Protein AF-A0A9Q0MMQ8-F1 (afdb_monomer)

Solvent-accessible surface area (backbone atoms only — not comparable to full-atom values): 9776 Å² total; per-residue (Å²): 116,70,71,65,53,57,57,62,62,71,68,42,64,72,82,76,76,77,84,81,79,86,77,102,60,82,56,51,69,58,52,21,53,49,54,21,48,42,57,66,71,64,55,57,67,69,60,52,51,52,50,44,68,74,70,49,92,67,94,46,66,65,49,43,23,26,51,42,41,20,53,53,60,52,19,42,46,102,81,59,42,72,38,64,69,57,34,62,74,50,42,62,60,55,35,75,77,28,64,96,36,57,67,49,32,30,35,36,51,52,26,51,52,54,52,38,53,76,58,72,57,46,88,62,38,68,59,52,54,52,52,51,37,43,73,73,61,55,37,52,72,67,27,55,51,52,46,49,51,54,25,55,52,60,65,54,68,80,73,75,87,84,86,87,91,134

pLDDT: mean 80.23, std 19.47, range [31.66, 96.94]

Nearest PDB structures (foldseek):
  3d3m-assembly1_A  TM=8.347E-01  e=4.213E-04  Homo sapiens
  3l6a-assembly1_A  TM=7.608E-01  e=4.213E-04  Homo sapiens
  3d3m-assembly2_B  TM=7.430E-01  e=3.303E-04  Homo sapiens
  4gpk-assembly3_K  TM=2.919E-01  e=6.433E+00  Bacillus thuringiensis serovar thuringiensis
  1wkb-assembly1_A  TM=2.167E-01  e=5.559E+00  Pyrococcus horikoshii

Organism: NCBI:txid35572

Foldseek 3Di:
DVVVVVVLLLVQDQPPDPPDDDDDAQDLLVVLVVLLVCLLVVPDVVVNVVVCVVRPPDLDLSNLLSLLLSLQVSQADPLRAGNLVSSVNSCVVLCVSQPPPLVSLLSSLSSLSVNCVVVVNRPCNSVSNVVSCVVVPSHDPVSVVVSVVVRVVVVCVVPPDDDDDD

Mean predicted aligned error: 8.99 Å

Secondary structure (DSSP, 8-state):
-HHHHHHHHHSSPP--------SS---HHHHHHHHHHHHHTT--HHHHHHHHHHH-S---HHHHHHHHHHHHHHTB-TTS-B-HHHHHHHHHHHHHHHTT-HHHHHHHHHHHHHHHHHTT--TTHHHHHHHHHHHTTSS-HHHHHHHHHHHHHHHHTTS-------

Structure (mmCIF, N/CA/C/O backbone):
data_AF-A0A9Q0MMQ8-F1
#
_entry.id   AF-A0A9Q0MMQ8-F1
#
loop_
_atom_site.group_PDB
_atom_site.id
_atom_site.type_symbol
_atom_site.label_atom_id
_atom_site.label_alt_id
_atom_site.label_comp_id
_atom_site.label_asym_id
_atom_site.label_entity_id
_atom_site.label_seq_id
_atom_site.pdbx_PDB_ins_code
_atom_site.Cartn_x
_atom_site.Cartn_y
_atom_site.Cartn_z
_atom_site.occupancy
_atom_site.B_iso_or_equiv
_atom_site.auth_seq_id
_atom_site.auth_comp_id
_atom_site.auth_asym_id
_atom_site.auth_atom_id
_atom_site.pdbx_PDB_model_num
ATOM 1 N N . LYS A 1 1 ? 18.076 13.651 -9.739 1.00 41.41 1 LYS A N 1
ATOM 2 C CA . LYS A 1 1 ? 18.658 12.508 -8.994 1.00 41.41 1 LYS A CA 1
ATOM 3 C C . LYS A 1 1 ? 17.617 11.418 -8.731 1.00 41.41 1 LYS A C 1
ATOM 5 O O . LYS A 1 1 ? 17.855 10.325 -9.199 1.00 41.41 1 LYS A O 1
ATOM 10 N N . LEU A 1 2 ? 16.440 11.706 -8.158 1.00 36.97 2 LEU A N 1
ATOM 11 C CA . LEU A 1 2 ? 15.370 10.706 -7.950 1.00 36.97 2 LEU A CA 1
ATOM 12 C C . LEU A 1 2 ? 14.851 10.011 -9.231 1.00 36.97 2 LEU A C 1
ATOM 14 O O . LEU A 1 2 ? 14.639 8.810 -9.212 1.00 36.97 2 LEU A O 1
ATOM 18 N N . LYS A 1 3 ? 14.725 10.718 -10.367 1.00 39.47 3 LYS A N 1
ATOM 19 C CA . LYS A 1 3 ? 14.254 10.119 -11.639 1.00 39.47 3 LYS A CA 1
ATOM 20 C C . LYS A 1 3 ? 15.096 8.928 -12.134 1.00 39.47 3 LYS A C 1
ATOM 22 O O . LYS A 1 3 ? 14.528 7.992 -12.675 1.00 39.47 3 LYS A O 1
ATOM 27 N N . ASN A 1 4 ? 16.414 8.942 -11.908 1.00 44.16 4 ASN A N 1
ATOM 28 C CA . ASN A 1 4 ? 17.291 7.829 -12.296 1.00 44.16 4 ASN A CA 1
ATOM 29 C C . ASN A 1 4 ? 17.224 6.660 -11.307 1.00 44.16 4 ASN A C 1
ATOM 31 O O . ASN A 1 4 ? 17.515 5.541 -11.703 1.00 44.16 4 ASN A O 1
ATOM 35 N N . TYR A 1 5 ? 16.835 6.906 -10.048 1.00 47.47 5 TYR A N 1
ATOM 36 C CA . TYR A 1 5 ? 16.571 5.817 -9.109 1.00 47.47 5 TYR A CA 1
ATOM 37 C C . TYR A 1 5 ? 15.368 5.013 -9.600 1.00 47.47 5 TYR A C 1
ATOM 39 O O . TY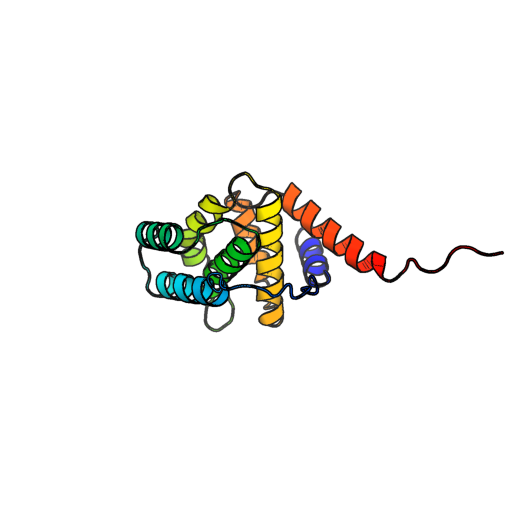R A 1 5 ? 15.494 3.815 -9.763 1.00 47.47 5 TYR A O 1
ATOM 47 N N . PHE A 1 6 ? 14.256 5.666 -9.947 1.00 54.31 6 PHE A N 1
ATOM 48 C CA . PHE A 1 6 ? 13.023 4.970 -10.335 1.00 54.31 6 PHE A CA 1
ATOM 49 C C . PHE A 1 6 ? 13.102 4.164 -11.637 1.00 54.31 6 PHE A C 1
ATOM 51 O O . PHE A 1 6 ? 12.401 3.168 -11.739 1.00 54.31 6 PHE A O 1
ATOM 58 N N . ALA A 1 7 ? 13.941 4.552 -12.603 1.00 52.97 7 ALA A N 1
ATOM 59 C CA . ALA A 1 7 ? 14.128 3.765 -13.826 1.00 52.97 7 ALA A CA 1
ATOM 60 C C . ALA A 1 7 ? 14.750 2.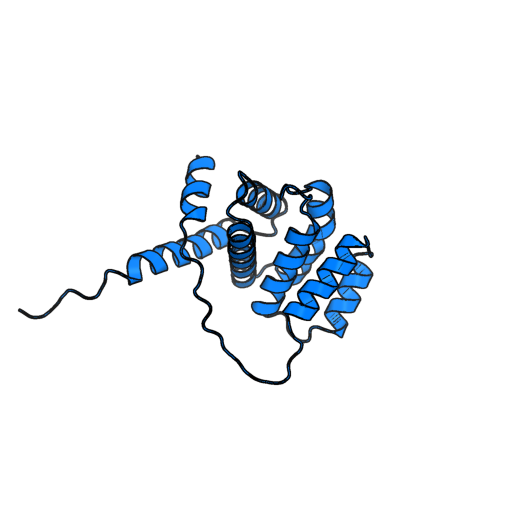390 -13.520 1.00 52.97 7 ALA A C 1
ATOM 62 O O . ALA A 1 7 ? 14.182 1.378 -13.899 1.00 52.97 7 ALA A O 1
ATOM 63 N N . ALA A 1 8 ? 15.818 2.356 -12.717 1.00 53.94 8 ALA A N 1
ATOM 64 C CA . ALA A 1 8 ? 16.447 1.108 -12.276 1.00 53.94 8 ALA A CA 1
ATOM 65 C C . ALA A 1 8 ? 15.546 0.256 -11.355 1.00 53.94 8 ALA A C 1
ATOM 67 O O . ALA A 1 8 ? 15.772 -0.935 -11.201 1.00 53.94 8 ALA A O 1
ATOM 68 N N . LEU A 1 9 ? 14.517 0.852 -10.734 1.00 57.25 9 LEU A N 1
ATOM 69 C CA . LEU A 1 9 ? 13.540 0.125 -9.911 1.00 57.25 9 LEU A CA 1
ATOM 70 C C . LEU A 1 9 ? 12.488 -0.624 -10.742 1.00 57.25 9 LEU A C 1
ATOM 72 O O . LEU A 1 9 ? 11.843 -1.527 -10.213 1.00 57.25 9 LEU A O 1
ATOM 76 N N . LEU A 1 10 ? 12.298 -0.252 -12.013 1.00 56.88 10 LEU A N 1
ATOM 77 C CA . LEU A 1 10 ? 11.397 -0.953 -12.933 1.00 56.88 10 LEU A CA 1
ATOM 78 C C . LEU A 1 10 ? 12.058 -2.197 -13.544 1.00 56.88 10 LEU A C 1
ATOM 80 O O . LEU A 1 10 ? 11.339 -3.125 -13.896 1.00 56.88 10 LEU A O 1
ATOM 84 N N . ASP A 1 11 ? 13.393 -2.222 -13.613 1.00 55.94 11 ASP A N 1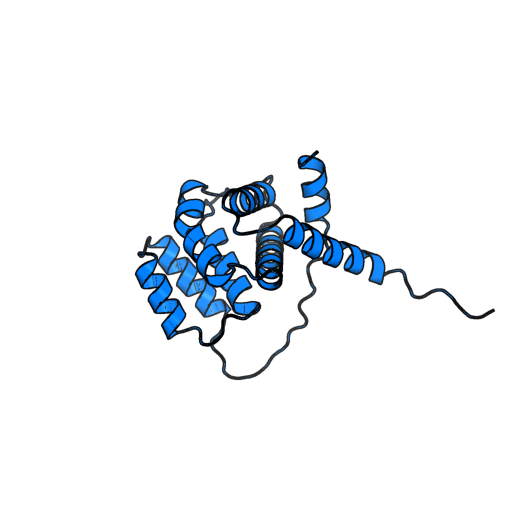
ATOM 85 C CA . ASP A 1 11 ? 14.179 -3.328 -14.178 1.00 55.94 11 ASP A CA 1
ATOM 86 C C . ASP A 1 11 ? 14.497 -4.434 -13.151 1.00 55.94 11 ASP A C 1
ATOM 88 O O . ASP A 1 11 ? 14.961 -5.506 -13.526 1.00 55.94 11 ASP A O 1
ATOM 92 N N . CYS A 1 12 ? 14.199 -4.214 -11.862 1.00 58.69 12 CYS A N 1
ATOM 93 C CA . CYS A 1 12 ? 14.416 -5.214 -10.818 1.00 58.69 12 CYS A CA 1
ATOM 94 C C . CYS A 1 12 ? 13.685 -6.532 -11.155 1.00 58.69 12 CYS A C 1
ATOM 96 O O . CYS A 1 12 ? 12.467 -6.504 -11.378 1.00 58.69 12 CYS A O 1
ATOM 98 N N . PRO A 1 13 ? 14.375 -7.690 -11.133 1.00 57.59 13 PRO A N 1
ATOM 99 C CA . PRO A 1 13 ? 13.742 -8.980 -11.353 1.00 57.59 13 PRO A CA 1
ATOM 100 C C . PRO A 1 13 ? 12.603 -9.177 -10.356 1.00 57.59 13 PRO A C 1
ATOM 102 O O . PRO A 1 13 ? 12.815 -9.141 -9.144 1.00 57.59 13 PRO A O 1
ATOM 105 N N . LEU A 1 14 ? 11.385 -9.386 -10.861 1.00 58.25 14 LEU A N 1
ATOM 106 C CA . LEU A 1 14 ? 10.271 -9.812 -10.019 1.00 58.25 14 LEU A CA 1
ATOM 107 C C . LEU A 1 14 ? 10.707 -11.092 -9.308 1.00 58.25 14 LEU A C 1
ATOM 109 O O . LEU A 1 14 ? 11.145 -12.033 -9.978 1.00 58.25 14 LEU A O 1
ATOM 113 N N . GLU A 1 15 ? 10.587 -11.138 -7.978 1.00 51.66 15 GLU A N 1
ATOM 114 C CA . GLU A 1 15 ? 10.720 -12.391 -7.237 1.00 51.66 15 GLU A CA 1
ATOM 115 C C . GLU A 1 15 ? 9.844 -13.436 -7.940 1.00 51.66 15 GLU A C 1
ATOM 117 O O . GLU A 1 15 ? 8.614 -13.344 -7.938 1.00 51.66 15 GLU A O 1
ATOM 122 N N . ARG A 1 16 ? 10.477 -14.406 -8.616 1.00 46.09 16 ARG A N 1
ATOM 123 C CA . ARG A 1 16 ? 9.768 -15.564 -9.153 1.00 46.09 16 ARG A CA 1
ATOM 124 C C . ARG A 1 16 ? 9.231 -16.300 -7.941 1.00 46.09 16 ARG A C 1
ATOM 126 O O . ARG A 1 16 ? 9.999 -16.928 -7.217 1.00 46.09 16 ARG A O 1
ATOM 133 N N . GLU A 1 17 ? 7.930 -16.179 -7.710 1.00 42.12 17 GLU A N 1
ATOM 134 C CA . GLU A 1 17 ? 7.265 -16.874 -6.620 1.00 42.12 17 GLU A CA 1
ATOM 135 C C . GLU A 1 17 ? 7.554 -18.370 -6.733 1.00 42.12 17 GLU A C 1
ATOM 137 O O . GLU A 1 17 ? 7.068 -19.059 -7.636 1.00 42.12 17 GLU A O 1
ATOM 142 N N . HIS A 1 18 ? 8.338 -18.898 -5.797 1.00 38.25 18 HIS A N 1
ATOM 143 C CA . HIS A 1 18 ? 8.233 -20.307 -5.480 1.00 38.25 18 HIS A CA 1
ATOM 144 C C . HIS A 1 18 ? 6.853 -20.483 -4.848 1.00 38.25 18 HIS A C 1
ATOM 146 O O . HIS A 1 18 ? 6.626 -20.084 -3.709 1.00 38.25 18 HIS A O 1
ATOM 152 N N . LYS A 1 19 ? 5.913 -21.027 -5.633 1.00 34.03 19 LYS A N 1
ATOM 153 C CA . LYS A 1 19 ? 4.614 -21.513 -5.159 1.00 34.03 19 LYS A CA 1
ATOM 154 C C . LYS A 1 19 ? 4.851 -22.546 -4.059 1.00 34.03 19 LYS A C 1
ATOM 156 O O . LYS A 1 19 ? 4.955 -23.739 -4.339 1.00 34.03 19 LYS A O 1
ATOM 161 N N . GLU A 1 20 ? 4.909 -22.108 -2.811 1.00 31.66 20 GLU A N 1
ATOM 162 C CA . GLU A 1 20 ? 4.666 -23.000 -1.690 1.00 31.66 20 GLU A CA 1
ATOM 163 C C . GLU A 1 20 ? 3.152 -23.149 -1.530 1.00 31.66 20 GLU A C 1
ATOM 165 O O . GLU A 1 20 ? 2.448 -22.275 -1.039 1.00 31.66 20 GLU A O 1
ATOM 170 N N . VAL A 1 21 ? 2.638 -24.277 -2.013 1.00 47.38 21 VAL A N 1
ATOM 171 C CA . VAL A 1 21 ? 1.340 -24.825 -1.600 1.00 47.38 21 VAL A CA 1
ATOM 172 C C . VAL A 1 21 ? 1.682 -25.789 -0.462 1.00 47.38 21 VAL A C 1
ATOM 174 O O . VAL A 1 21 ? 2.472 -26.698 -0.744 1.00 47.38 21 VAL A O 1
ATOM 177 N N . PRO A 1 22 ? 1.168 -25.663 0.791 1.00 50.31 22 PRO A N 1
ATOM 178 C CA . PRO A 1 22 ? -0.156 -26.247 1.099 1.00 50.31 22 PRO A CA 1
ATOM 179 C C . PRO A 1 22 ? -0.897 -25.821 2.413 1.00 50.31 22 PRO A C 1
ATOM 181 O O . PRO A 1 22 ? -0.310 -25.290 3.348 1.00 50.31 22 PRO A O 1
ATOM 184 N N . LYS A 1 23 ? -2.159 -26.295 2.515 1.00 35.44 23 LYS A N 1
ATOM 185 C CA . LYS A 1 23 ? -3.043 -26.537 3.697 1.00 35.44 23 LYS A CA 1
ATOM 186 C C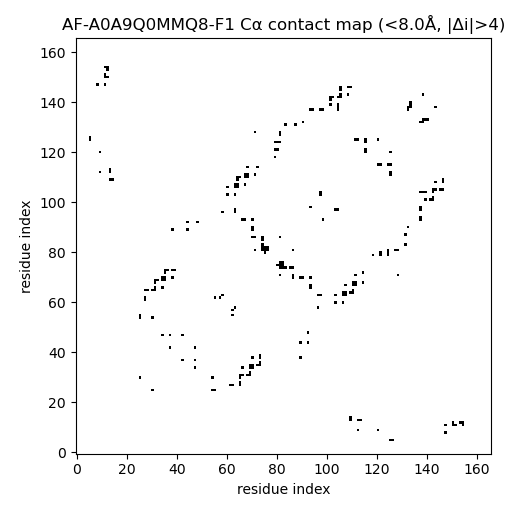 . LYS A 1 23 ? -3.986 -25.417 4.156 1.00 35.44 23 LYS A C 1
ATOM 188 O O . LYS A 1 23 ? -3.554 -24.517 4.853 1.00 35.44 23 LYS A O 1
ATOM 193 N N . GLU A 1 24 ? -5.279 -25.606 3.844 1.00 44.34 24 GLU A N 1
ATOM 194 C CA . GLU A 1 24 ? -6.510 -25.159 4.551 1.00 44.34 24 GLU A CA 1
ATOM 195 C C . GLU A 1 24 ? -6.425 -23.885 5.420 1.00 44.34 24 GLU A C 1
ATOM 197 O O . GLU A 1 24 ? -7.013 -23.800 6.496 1.00 44.34 24 GLU A O 1
ATOM 202 N N . SER A 1 25 ? -5.707 -22.877 4.943 1.00 51.31 25 SER A N 1
ATOM 203 C CA . SER A 1 25 ? -5.579 -21.561 5.547 1.00 51.31 25 SER A CA 1
ATOM 204 C C . SER A 1 25 ? -6.414 -20.564 4.751 1.00 51.31 25 SER A C 1
ATOM 206 O O . SER A 1 25 ? -6.758 -20.791 3.588 1.00 51.31 25 SER A O 1
ATOM 208 N N . VAL A 1 26 ? -6.805 -19.470 5.401 1.00 62.81 26 VAL A N 1
ATOM 209 C CA . VAL A 1 26 ? -7.555 -18.382 4.770 1.00 62.81 26 VAL A CA 1
ATOM 210 C C . VAL A 1 26 ? -6.833 -17.950 3.491 1.00 62.81 26 VAL A C 1
ATOM 212 O O . VAL A 1 26 ? -5.653 -17.610 3.520 1.00 62.81 26 VAL A O 1
ATOM 215 N N . ASN A 1 27 ? -7.535 -17.977 2.358 1.00 84.00 27 ASN A N 1
ATOM 216 C CA . ASN A 1 27 ? -6.965 -17.585 1.077 1.00 84.00 27 ASN A CA 1
ATOM 217 C C . ASN A 1 27 ? -6.684 -16.073 1.077 1.00 84.00 27 ASN A C 1
ATOM 219 O O . ASN A 1 27 ? -7.608 -15.257 1.138 1.00 84.00 27 ASN A O 1
ATOM 223 N N . MET A 1 28 ? -5.408 -15.692 0.990 1.00 88.25 28 MET A N 1
ATOM 224 C CA . MET A 1 28 ? -4.996 -14.285 1.001 1.00 88.25 28 MET A CA 1
ATOM 225 C C . MET A 1 28 ? -5.543 -13.494 -0.192 1.00 88.25 28 MET A C 1
ATOM 227 O O . MET A 1 28 ? -5.775 -12.294 -0.061 1.00 88.25 28 MET A O 1
ATOM 231 N N . GLU A 1 29 ? -5.847 -14.146 -1.319 1.00 87.44 29 GLU A N 1
ATOM 232 C CA . GLU A 1 29 ? -6.525 -13.493 -2.444 1.00 87.44 29 GLU A CA 1
ATOM 233 C C . GLU A 1 29 ? -7.957 -13.074 -2.083 1.00 87.44 29 GLU A C 1
ATOM 235 O O . GLU A 1 29 ? -8.423 -12.007 -2.490 1.00 87.44 29 GLU A O 1
ATOM 240 N N . ASP A 1 30 ? -8.661 -13.893 -1.296 1.00 90.12 30 ASP A N 1
ATOM 241 C CA . ASP A 1 30 ? -10.014 -13.582 -0.835 1.00 90.12 30 ASP A CA 1
ATOM 242 C C . ASP A 1 30 ? -9.985 -12.455 0.205 1.00 90.12 30 ASP A C 1
ATOM 244 O O . ASP A 1 30 ? -10.806 -11.536 0.138 1.00 90.12 30 ASP A O 1
ATOM 248 N N . VAL A 1 31 ? -8.987 -12.458 1.099 1.00 92.75 31 VA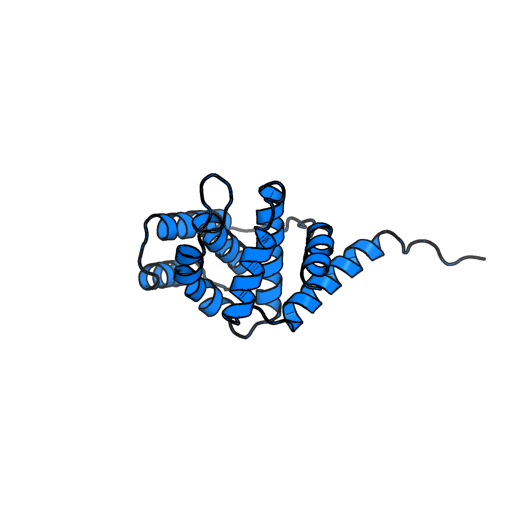L A N 1
ATOM 249 C CA . VAL A 1 31 ? -8.739 -11.363 2.054 1.00 92.75 31 VAL A CA 1
ATOM 250 C C . VAL A 1 31 ? -8.439 -10.060 1.318 1.00 92.75 31 VAL A C 1
ATOM 252 O O . VAL A 1 31 ? -9.087 -9.048 1.591 1.00 92.75 31 VAL A O 1
ATOM 255 N N . GLN A 1 32 ? -7.522 -10.083 0.348 1.00 93.88 32 GLN A N 1
ATOM 256 C CA . GLN A 1 32 ? -7.198 -8.936 -0.500 1.00 93.88 32 GLN A CA 1
ATOM 257 C C . GLN A 1 32 ? -8.451 -8.386 -1.185 1.00 93.88 32 GLN A C 1
ATOM 259 O O . GLN A 1 32 ? -8.718 -7.183 -1.127 1.00 93.88 32 GLN A O 1
ATOM 264 N N . ARG A 1 33 ? -9.241 -9.260 -1.824 1.00 94.38 33 ARG A N 1
ATOM 265 C CA . ARG A 1 33 ? -10.456 -8.866 -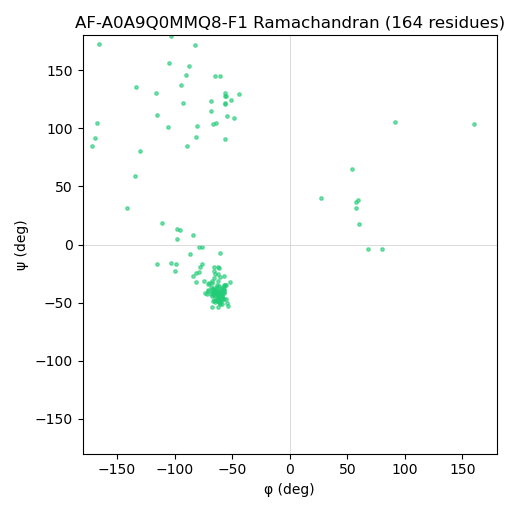2.549 1.00 94.38 33 ARG A CA 1
ATOM 266 C C . ARG A 1 33 ? -11.488 -8.245 -1.616 1.00 94.38 33 ARG A C 1
ATOM 268 O O . ARG A 1 33 ? -12.081 -7.225 -1.960 1.00 94.38 33 ARG A O 1
ATOM 275 N N . HIS A 1 34 ? -11.689 -8.829 -0.437 1.00 95.62 34 HIS A N 1
ATOM 276 C CA . HIS A 1 34 ? -12.646 -8.311 0.531 1.00 95.62 34 HIS A CA 1
ATOM 277 C C . HIS A 1 34 ? -12.219 -6.942 1.073 1.00 95.62 34 HIS A C 1
ATOM 279 O O . HIS A 1 34 ? -13.011 -6.003 1.036 1.00 95.62 34 HIS A O 1
ATOM 285 N N . ILE A 1 35 ? -10.955 -6.787 1.484 1.00 96.56 35 ILE A N 1
ATOM 286 C CA . ILE A 1 35 ? -10.421 -5.497 1.947 1.00 96.56 35 ILE A CA 1
ATOM 287 C C . ILE A 1 35 ? -10.545 -4.442 0.843 1.00 96.56 35 ILE A C 1
ATOM 289 O O . ILE A 1 35 ? -11.008 -3.334 1.110 1.00 96.56 35 ILE A O 1
ATOM 293 N N . LYS A 1 36 ? -10.210 -4.783 -0.409 1.00 96.06 36 LYS A N 1
ATOM 294 C CA . LYS A 1 36 ? -10.385 -3.881 -1.557 1.00 96.06 36 LYS A CA 1
ATOM 295 C C . LYS A 1 36 ? -11.835 -3.400 -1.676 1.00 96.06 36 LYS A C 1
ATOM 297 O O . LYS A 1 36 ? -12.055 -2.200 -1.828 1.00 96.06 36 LYS A O 1
ATOM 302 N N . ASN A 1 37 ? -12.810 -4.303 -1.574 1.00 96.38 37 ASN A N 1
ATOM 303 C CA . ASN A 1 37 ? -14.228 -3.947 -1.663 1.00 96.38 37 ASN A CA 1
ATOM 304 C C . ASN A 1 37 ? -14.649 -3.001 -0.530 1.00 96.38 37 ASN A C 1
ATOM 306 O O . ASN A 1 37 ? -15.222 -1.951 -0.813 1.00 96.38 37 ASN A O 1
ATOM 310 N N . LEU A 1 38 ? -14.278 -3.298 0.722 1.00 96.56 38 LEU A N 1
ATOM 311 C CA . LEU A 1 38 ? -14.558 -2.419 1.868 1.00 96.56 38 LEU A CA 1
ATOM 312 C C . LEU A 1 38 ? -13.976 -1.008 1.657 1.00 96.56 38 LEU A C 1
ATOM 314 O O . LEU A 1 38 ? -14.627 -0.000 1.941 1.00 96.56 38 LEU A O 1
ATOM 318 N N . LEU A 1 39 ? -12.763 -0.922 1.103 1.00 95.81 39 LEU A N 1
ATOM 319 C CA . LEU A 1 39 ? -12.105 0.348 0.789 1.00 95.81 39 LEU A CA 1
ATOM 320 C C . LEU A 1 39 ? -12.811 1.125 -0.326 1.00 95.81 39 LEU A C 1
ATOM 322 O O . LEU A 1 39 ? -12.890 2.355 -0.259 1.00 95.81 39 LEU A O 1
ATOM 326 N N . MET A 1 40 ? -13.308 0.436 -1.354 1.00 94.06 40 MET A N 1
ATOM 327 C CA . MET A 1 40 ? -14.064 1.043 -2.455 1.00 94.06 40 MET A CA 1
ATOM 328 C C . MET A 1 40 ? -15.452 1.521 -2.006 1.00 94.06 40 MET A C 1
ATOM 330 O O . MET A 1 40 ? -15.921 2.563 -2.465 1.00 94.06 40 MET A O 1
ATOM 334 N N . GLU A 1 41 ? -16.069 0.814 -1.061 1.00 95.12 41 GLU A N 1
ATOM 335 C CA . GLU A 1 41 ? -17.341 1.180 -0.427 1.00 95.12 41 GLU A CA 1
ATOM 336 C C . GLU A 1 41 ? -17.200 2.303 0.617 1.00 95.12 41 GLU A C 1
ATOM 338 O O . GLU A 1 41 ? -18.199 2.790 1.144 1.00 95.12 41 GLU A O 1
ATOM 343 N N . ASN A 1 42 ? -15.976 2.784 0.870 1.00 91.56 42 ASN A N 1
ATOM 344 C CA . ASN A 1 42 ? -15.659 3.804 1.877 1.00 91.56 42 ASN A CA 1
ATOM 345 C C . ASN A 1 42 ? -16.096 3.398 3.295 1.00 91.56 42 ASN A C 1
ATOM 347 O O . ASN A 1 42 ? -16.522 4.239 4.094 1.00 91.56 42 ASN A O 1
ATOM 351 N N . VAL A 1 43 ? -15.974 2.106 3.611 1.00 95.06 43 VAL A N 1
ATOM 352 C CA . VAL A 1 43 ? -16.132 1.590 4.973 1.00 95.06 43 VAL A CA 1
ATOM 353 C C . VAL A 1 43 ? -15.085 2.237 5.884 1.00 95.06 43 VAL A C 1
ATOM 355 O O . VAL A 1 43 ? -13.966 2.547 5.465 1.00 95.06 43 VAL A O 1
ATOM 358 N N . LYS A 1 44 ? -15.455 2.489 7.143 1.00 94.88 44 LYS A N 1
ATOM 359 C CA . LYS A 1 44 ? -14.561 3.124 8.117 1.00 94.88 44 LYS A CA 1
ATOM 360 C C . LYS A 1 44 ? -13.366 2.220 8.406 1.00 94.88 44 LYS A C 1
ATOM 362 O O . LYS A 1 44 ? -13.513 1.005 8.506 1.00 94.88 44 LYS A O 1
ATOM 367 N N . LEU A 1 45 ? -12.199 2.824 8.625 1.00 93.88 45 LEU A N 1
ATOM 368 C CA . LEU A 1 45 ? -10.976 2.076 8.930 1.00 93.88 45 LEU A CA 1
ATOM 369 C C . LEU A 1 45 ? -11.130 1.172 10.161 1.00 93.88 45 LEU A C 1
ATOM 371 O O . LEU A 1 45 ? -10.619 0.060 10.145 1.00 93.88 45 LEU A O 1
ATOM 375 N N . ASP A 1 46 ? -11.882 1.604 11.177 1.00 95.50 46 ASP A N 1
ATOM 376 C CA . ASP A 1 46 ? -12.162 0.804 12.379 1.00 95.50 46 ASP A CA 1
ATOM 377 C C . ASP A 1 46 ? -12.855 -0.525 12.053 1.00 95.50 46 ASP A C 1
ATOM 379 O O . ASP A 1 46 ? -12.476 -1.571 12.580 1.00 95.50 46 ASP A O 1
ATOM 383 N N . ASP A 1 47 ? -13.821 -0.512 11.135 1.00 96.38 47 ASP A N 1
ATOM 384 C CA . ASP A 1 47 ? -14.532 -1.720 10.713 1.00 96.38 47 ASP A CA 1
ATOM 385 C C . ASP A 1 47 ? -13.619 -2.636 9.883 1.00 96.38 47 ASP A C 1
ATOM 387 O O . ASP A 1 47 ? -13.677 -3.859 10.012 1.00 96.38 47 ASP A O 1
ATOM 391 N N . ILE A 1 48 ? -12.712 -2.054 9.091 1.00 96.88 48 ILE A N 1
ATOM 392 C CA . ILE A 1 48 ? -11.691 -2.807 8.350 1.00 96.88 48 ILE A CA 1
ATOM 393 C C . ILE A 1 48 ? -10.689 -3.452 9.320 1.00 96.88 48 ILE A C 1
ATOM 395 O O . ILE A 1 48 ? -10.351 -4.622 9.152 1.00 96.88 48 ILE A O 1
ATOM 399 N N . TYR A 1 49 ? -10.256 -2.747 10.371 1.00 96.44 49 TYR A N 1
ATOM 400 C CA . TYR A 1 49 ? -9.404 -3.325 11.416 1.00 96.44 49 TYR A CA 1
ATOM 401 C C . TYR A 1 49 ? -10.092 -4.482 12.143 1.00 96.44 49 TYR A C 1
ATOM 403 O O . TYR A 1 49 ? -9.449 -5.500 12.404 1.00 96.44 49 TYR A O 1
ATOM 411 N N . ASN A 1 50 ? -11.388 -4.349 12.437 1.00 96.25 50 ASN A N 1
ATOM 412 C CA . ASN A 1 50 ? -12.187 -5.413 13.047 1.00 96.25 50 ASN A CA 1
ATOM 413 C C . ASN A 1 50 ? -12.328 -6.627 12.120 1.00 96.25 50 ASN A C 1
ATOM 415 O O . ASN A 1 50 ? -12.238 -7.765 12.573 1.00 96.25 50 ASN A O 1
ATOM 419 N N . TYR A 1 51 ? -12.513 -6.402 10.817 1.00 95.50 51 TYR A N 1
ATOM 420 C CA . TYR A 1 51 ? -12.516 -7.484 9.837 1.00 95.50 51 TYR A CA 1
ATOM 421 C C . TYR A 1 51 ? -11.168 -8.214 9.807 1.00 95.50 51 TYR A C 1
ATOM 423 O O . TYR A 1 51 ? -11.140 -9.443 9.889 1.00 95.50 51 TYR A O 1
ATOM 431 N N . ILE A 1 52 ? -10.054 -7.477 9.724 1.00 94.94 52 ILE A N 1
ATOM 432 C CA . ILE A 1 52 ? -8.713 -8.071 9.672 1.00 94.94 52 ILE A CA 1
ATOM 433 C C . ILE A 1 52 ? -8.447 -8.879 10.944 1.00 94.94 52 ILE A C 1
ATOM 435 O O . ILE A 1 52 ? -8.036 -10.027 10.843 1.00 94.94 52 ILE A O 1
ATOM 439 N N . SER A 1 53 ? -8.737 -8.339 12.131 1.00 92.50 53 SER A N 1
ATOM 440 C CA . SER A 1 53 ? -8.503 -9.054 13.395 1.00 92.50 53 SER A CA 1
ATOM 441 C C . SER A 1 53 ? -9.359 -10.315 13.559 1.00 92.50 53 SER A C 1
ATOM 443 O O . SER A 1 53 ? -8.951 -11.235 14.264 1.00 92.50 53 SER A O 1
ATOM 445 N N . ALA A 1 54 ? -10.523 -10.379 12.905 1.00 93.12 54 ALA A N 1
ATOM 446 C CA . ALA A 1 54 ? -11.399 -11.548 12.926 1.00 93.12 54 ALA A CA 1
ATOM 447 C C . ALA A 1 54 ? -11.023 -12.628 11.894 1.00 93.12 54 ALA A C 1
ATOM 449 O O . ALA A 1 54 ? -11.347 -13.795 12.104 1.00 93.12 54 ALA A O 1
ATOM 450 N N . ASN A 1 55 ? -10.379 -12.255 10.781 1.00 90.06 55 ASN A N 1
ATOM 451 C CA . ASN A 1 55 ? -10.148 -13.150 9.637 1.00 90.06 55 ASN A CA 1
ATOM 452 C C . ASN A 1 55 ? -8.668 -13.463 9.374 1.00 90.06 55 ASN A C 1
ATOM 454 O O . ASN A 1 55 ? -8.369 -14.419 8.664 1.00 90.06 55 ASN A O 1
ATOM 458 N N . VAL A 1 56 ? -7.743 -12.678 9.924 1.00 91.69 56 VAL A N 1
ATOM 459 C CA . VAL A 1 56 ? -6.298 -12.843 9.747 1.00 91.69 56 VAL A CA 1
ATOM 460 C C . VAL A 1 56 ? -5.682 -13.180 11.098 1.00 91.69 56 VAL A C 1
ATOM 462 O O . VAL A 1 56 ? -5.661 -12.356 12.010 1.00 91.69 56 VAL A O 1
ATOM 465 N N . THR A 1 57 ? -5.195 -14.412 11.231 1.00 87.19 57 THR A N 1
ATOM 466 C CA . THR A 1 57 ? -4.618 -14.923 12.483 1.00 87.19 57 THR A CA 1
ATOM 467 C C . THR A 1 57 ? -3.171 -14.492 12.685 1.00 87.19 57 THR A C 1
ATOM 469 O O . THR A 1 57 ? -2.747 -14.292 13.819 1.00 87.19 57 THR A O 1
ATOM 472 N N . GLU A 1 58 ? -2.415 -14.344 11.596 1.00 88.00 58 GLU A N 1
ATOM 473 C CA . GLU A 1 58 ? -0.993 -14.005 11.619 1.00 88.00 58 GLU A CA 1
ATOM 474 C C . GLU A 1 58 ? -0.695 -12.899 10.606 1.00 88.00 58 GLU A C 1
ATOM 476 O O . GLU A 1 58 ? -1.169 -12.928 9.471 1.00 88.00 58 GLU A O 1
ATOM 481 N N . ILE A 1 59 ? 0.094 -11.911 11.030 1.00 90.44 59 ILE A N 1
ATOM 482 C CA . ILE A 1 59 ? 0.566 -10.822 10.171 1.00 90.44 59 ILE A CA 1
ATOM 483 C C . ILE A 1 59 ? 1.882 -11.281 9.540 1.00 90.44 59 ILE A C 1
ATOM 485 O O . ILE A 1 59 ? 2.962 -11.028 10.075 1.00 90.44 59 ILE A O 1
ATOM 489 N N . ASP A 1 60 ? 1.775 -12.017 8.437 1.00 90.12 60 ASP A N 1
ATOM 490 C CA . ASP A 1 60 ? 2.905 -12.563 7.688 1.00 90.12 60 ASP A CA 1
ATOM 491 C C . ASP A 1 60 ? 3.194 -11.761 6.404 1.00 90.12 60 ASP A C 1
ATOM 493 O O . ASP A 1 60 ? 2.526 -10.777 6.065 1.00 90.12 60 ASP A O 1
ATOM 497 N N . ASN A 1 61 ? 4.217 -12.190 5.663 1.00 90.50 61 ASN A N 1
ATOM 498 C CA . ASN A 1 61 ? 4.595 -11.557 4.402 1.00 90.50 61 ASN A CA 1
ATOM 499 C C . ASN A 1 61 ? 3.449 -11.597 3.375 1.00 90.50 61 ASN A C 1
ATOM 501 O O . ASN A 1 61 ? 3.254 -10.626 2.645 1.00 90.50 61 ASN A O 1
ATOM 505 N N . ASN A 1 62 ? 2.674 -12.685 3.328 1.00 90.00 62 ASN A N 1
ATOM 506 C CA . ASN A 1 62 ? 1.576 -12.838 2.373 1.00 90.00 62 ASN A CA 1
ATOM 507 C C . ASN A 1 62 ? 0.436 -11.865 2.671 1.00 90.00 62 ASN A C 1
ATOM 509 O O . ASN A 1 62 ? -0.069 -11.213 1.755 1.00 90.00 62 ASN A O 1
ATOM 513 N N . PHE A 1 63 ? 0.079 -11.705 3.945 1.00 94.06 63 PHE A N 1
ATOM 514 C CA . PHE A 1 63 ? -0.911 -10.733 4.376 1.00 94.06 63 PHE A CA 1
ATOM 515 C C . PHE A 1 63 ? -0.470 -9.302 4.061 1.00 94.06 63 PHE A C 1
ATOM 517 O O . PHE A 1 63 ? -1.266 -8.530 3.528 1.00 94.06 63 PHE A O 1
ATOM 524 N N . ILE A 1 64 ? 0.790 -8.936 4.325 1.00 95.06 64 ILE A N 1
ATOM 525 C CA . ILE A 1 64 ? 1.281 -7.592 3.983 1.00 95.06 64 ILE A CA 1
ATOM 526 C C . ILE A 1 64 ? 1.217 -7.347 2.477 1.00 95.06 64 ILE A C 1
ATOM 528 O O . ILE A 1 64 ? 0.796 -6.270 2.057 1.00 95.06 64 ILE A O 1
ATOM 532 N N . ARG A 1 65 ? 1.555 -8.343 1.650 1.00 93.06 65 ARG A N 1
ATOM 533 C CA . ARG A 1 65 ? 1.422 -8.218 0.193 1.00 93.06 65 ARG A CA 1
ATOM 534 C C . ARG A 1 65 ? -0.039 -8.018 -0.216 1.00 93.06 65 ARG A C 1
ATOM 536 O O . ARG A 1 65 ? -0.337 -7.062 -0.929 1.00 93.06 65 ARG A O 1
ATOM 543 N N . ALA A 1 66 ? -0.947 -8.838 0.312 1.00 93.94 66 ALA A N 1
ATOM 544 C CA . ALA A 1 66 ? -2.387 -8.735 0.077 1.00 93.94 66 ALA A CA 1
ATOM 545 C C . ALA A 1 66 ? -2.961 -7.369 0.499 1.00 93.94 66 ALA A C 1
ATOM 547 O O . ALA A 1 66 ? -3.691 -6.731 -0.266 1.00 93.94 66 ALA A O 1
ATOM 548 N N . LEU A 1 67 ? -2.609 -6.885 1.695 1.00 96.69 67 LEU A N 1
ATOM 549 C CA . LEU A 1 67 ? -3.049 -5.594 2.220 1.00 96.69 67 LEU A CA 1
ATOM 550 C C . LEU A 1 67 ? -2.531 -4.439 1.357 1.00 96.69 67 LEU A C 1
ATOM 552 O O . LEU A 1 67 ? -3.309 -3.566 0.969 1.00 96.69 67 LEU A O 1
ATOM 556 N N . THR A 1 68 ? -1.240 -4.446 1.018 1.00 96.38 68 THR A N 1
ATOM 557 C CA . THR A 1 68 ? -0.633 -3.423 0.163 1.00 96.38 68 THR A CA 1
ATOM 558 C C . THR A 1 68 ? -1.287 -3.384 -1.210 1.00 96.38 68 THR A C 1
ATOM 560 O O . THR A 1 68 ? -1.675 -2.307 -1.667 1.00 96.38 68 THR A O 1
ATOM 563 N N . SER A 1 69 ? -1.488 -4.540 -1.846 1.00 94.81 69 SER A N 1
ATOM 564 C CA . SER A 1 69 ? -2.183 -4.613 -3.128 1.00 94.81 69 SER A CA 1
ATOM 565 C C . SER A 1 69 ? -3.615 -4.085 -3.027 1.00 94.81 69 SER A C 1
ATOM 567 O O . SER A 1 69 ? -4.005 -3.268 -3.854 1.00 94.81 69 SER A O 1
ATOM 569 N N . ALA A 1 70 ? -4.380 -4.455 -1.994 1.00 96.56 70 ALA A N 1
ATOM 570 C CA . ALA A 1 70 ? -5.743 -3.953 -1.797 1.00 96.56 70 ALA A CA 1
ATOM 571 C C . ALA A 1 70 ? -5.796 -2.424 -1.611 1.00 96.56 70 ALA A C 1
ATOM 573 O O . ALA A 1 70 ? -6.647 -1.752 -2.204 1.00 96.56 70 ALA A O 1
ATOM 574 N N . VAL A 1 71 ? -4.887 -1.854 -0.813 1.00 96.94 71 VAL A N 1
ATOM 575 C CA . VAL A 1 71 ? -4.827 -0.406 -0.551 1.00 96.94 71 VAL A CA 1
ATOM 576 C C . VAL A 1 71 ? -4.427 0.375 -1.801 1.00 96.94 71 VAL A C 1
ATOM 578 O O . VAL A 1 71 ? -5.056 1.390 -2.111 1.00 96.94 71 VAL A O 1
ATOM 581 N N . VAL A 1 72 ? -3.417 -0.090 -2.540 1.00 95.69 72 VAL A N 1
ATOM 582 C CA . VAL A 1 72 ? -2.967 0.571 -3.772 1.00 95.69 72 VAL A CA 1
ATOM 583 C C . VAL A 1 72 ? -4.034 0.461 -4.855 1.00 95.69 72 VAL A C 1
ATOM 585 O O . VAL A 1 72 ? -4.468 1.490 -5.361 1.00 95.69 72 VAL A O 1
ATOM 588 N N . ASP A 1 73 ? -4.504 -0.751 -5.158 1.00 94.75 73 ASP A N 1
ATOM 589 C CA . ASP A 1 73 ? -5.473 -1.035 -6.225 1.00 94.75 73 ASP A CA 1
ATOM 590 C C . ASP A 1 73 ? -6.799 -0.291 -6.001 1.00 94.75 73 ASP A C 1
ATOM 592 O O . ASP A 1 73 ? -7.299 0.391 -6.893 1.00 94.75 73 ASP A O 1
ATOM 596 N N . SER A 1 74 ? -7.328 -0.296 -4.770 1.00 95.50 74 SER A N 1
ATOM 597 C CA . SER A 1 74 ? -8.541 0.475 -4.447 1.00 95.50 74 SER A CA 1
ATOM 598 C C . SER A 1 74 ? -8.374 1.987 -4.640 1.00 95.50 74 SER A C 1
ATOM 600 O O . SER A 1 74 ? -9.376 2.704 -4.717 1.00 95.50 74 SER A O 1
ATOM 602 N N . SER A 1 75 ? -7.137 2.497 -4.663 1.00 95.69 75 SER A N 1
ATOM 603 C CA . SER A 1 75 ? -6.798 3.923 -4.775 1.00 95.69 75 SER A CA 1
ATOM 604 C C . SER A 1 75 ? -6.452 4.355 -6.201 1.00 95.69 75 SER A C 1
ATOM 606 O O . SER A 1 75 ? -6.076 5.511 -6.402 1.00 95.69 75 SER A O 1
ATOM 608 N N . LEU A 1 76 ? -6.570 3.467 -7.191 1.00 94.12 76 LEU A N 1
ATOM 609 C CA . LEU A 1 76 ? -6.348 3.794 -8.598 1.00 94.12 76 LEU A CA 1
ATOM 610 C C . LEU A 1 76 ? -7.638 4.264 -9.283 1.00 94.12 76 LEU A C 1
ATOM 612 O O . LEU A 1 76 ? -8.731 3.782 -8.994 1.00 94.12 76 LEU A O 1
ATOM 616 N N . ASP A 1 77 ? -7.506 5.201 -10.225 1.00 89.81 77 ASP A N 1
ATOM 617 C CA . ASP A 1 77 ? -8.569 5.524 -11.181 1.00 89.81 77 ASP A CA 1
ATOM 618 C C . ASP A 1 77 ? -8.582 4.537 -12.367 1.00 89.81 77 ASP A C 1
ATOM 620 O O . ASP A 1 77 ? -7.660 3.745 -12.568 1.00 89.81 77 ASP A O 1
ATOM 624 N N . ASN A 1 78 ? -9.608 4.628 -13.221 1.00 86.19 78 ASN A N 1
ATOM 625 C CA . ASN A 1 78 ? -9.751 3.789 -14.423 1.00 86.19 78 ASN A CA 1
ATOM 626 C C . ASN A 1 78 ? -8.601 3.930 -15.445 1.00 86.19 78 ASN A C 1
ATOM 628 O O . ASN A 1 78 ? -8.579 3.218 -16.444 1.00 86.19 78 ASN A O 1
ATOM 632 N N . ARG A 1 79 ? -7.676 4.877 -15.250 1.00 87.81 79 ARG A N 1
ATOM 633 C CA . ARG A 1 79 ? -6.492 5.107 -16.089 1.00 87.81 79 ARG A CA 1
ATOM 634 C C . ARG A 1 79 ? -5.202 4.743 -15.348 1.00 87.81 79 ARG A C 1
ATOM 636 O O . ARG A 1 79 ? -4.135 5.210 -15.740 1.00 87.81 79 ARG A O 1
ATOM 643 N N . CYS A 1 80 ? -5.305 3.955 -14.276 1.00 88.81 80 CYS A N 1
ATOM 644 C CA . CYS A 1 80 ? -4.192 3.541 -13.425 1.00 88.81 80 CYS A CA 1
ATOM 645 C C . CYS A 1 80 ? -3.417 4.721 -12.814 1.00 88.81 80 CYS A C 1
ATOM 647 O O . CYS A 1 80 ? -2.210 4.633 -12.590 1.00 88.81 80 CYS A O 1
ATOM 649 N N . LYS A 1 81 ? -4.093 5.847 -12.548 1.00 90.25 81 LYS A N 1
ATOM 650 C CA . LYS A 1 81 ? -3.510 6.972 -11.809 1.00 90.25 81 LYS A CA 1
ATOM 651 C C . LYS A 1 81 ? -3.858 6.868 -10.336 1.00 90.25 81 LYS A C 1
ATOM 653 O O . LYS A 1 81 ? -5.008 6.621 -9.983 1.00 90.25 81 LYS A O 1
ATOM 658 N N . LEU A 1 82 ? -2.870 7.126 -9.485 1.00 93.88 82 LEU A N 1
ATOM 659 C CA . LEU A 1 82 ? -3.062 7.147 -8.043 1.00 93.88 82 LEU A CA 1
ATOM 660 C C . LEU A 1 82 ? -3.932 8.343 -7.634 1.00 93.88 82 LEU A C 1
ATOM 662 O O . LEU A 1 82 ? -3.590 9.497 -7.899 1.00 93.88 82 LEU A O 1
ATOM 666 N N . ASN A 1 83 ? -5.039 8.076 -6.950 1.00 94.56 83 ASN A N 1
ATOM 667 C CA . ASN A 1 83 ? -5.798 9.091 -6.237 1.00 94.56 83 ASN A CA 1
ATOM 668 C C . ASN A 1 83 ? -5.125 9.350 -4.884 1.00 94.56 83 ASN A C 1
ATOM 670 O O . ASN A 1 83 ? -5.416 8.677 -3.896 1.00 94.56 83 ASN A O 1
ATOM 674 N N . GLU A 1 84 ? -4.231 10.338 -4.838 1.00 90.75 84 GLU A N 1
ATOM 675 C CA . GLU A 1 84 ? -3.425 10.656 -3.649 1.00 90.75 84 GLU A CA 1
ATOM 676 C C . GLU A 1 84 ? -4.273 10.917 -2.397 1.00 90.75 84 GLU A C 1
ATOM 678 O O . GLU A 1 84 ? -3.894 10.513 -1.299 1.00 90.75 84 GLU A O 1
ATOM 683 N N . LYS A 1 85 ? -5.458 11.525 -2.549 1.00 91.88 85 LYS A N 1
ATOM 684 C CA . LYS A 1 85 ? -6.359 11.791 -1.421 1.00 91.88 85 LYS A CA 1
ATOM 685 C C . LYS A 1 85 ? -6.904 10.496 -0.823 1.00 91.88 85 LYS A C 1
ATOM 687 O O . LYS A 1 85 ? -6.881 10.336 0.393 1.00 91.88 85 LYS A O 1
ATOM 692 N N . GLN A 1 86 ? -7.402 9.587 -1.662 1.00 93.69 86 GLN A N 1
ATOM 693 C CA . GLN A 1 86 ? -7.900 8.292 -1.190 1.00 93.69 86 GLN A CA 1
ATOM 694 C C . GLN A 1 86 ? -6.768 7.427 -0.646 1.00 93.69 86 GLN A C 1
ATOM 696 O O . GLN A 1 86 ? -6.934 6.802 0.396 1.00 93.69 86 GLN A O 1
ATOM 701 N N . PHE A 1 87 ? -5.615 7.431 -1.314 1.00 95.25 87 PHE A N 1
ATOM 702 C CA . PHE A 1 87 ? -4.448 6.692 -0.857 1.00 95.25 87 PHE A CA 1
ATOM 703 C C . PHE A 1 87 ? -4.023 7.156 0.543 1.00 95.25 87 PHE A C 1
ATOM 705 O O . PHE A 1 87 ? -3.977 6.342 1.459 1.00 95.25 87 PHE A O 1
ATOM 712 N N . SER A 1 88 ? -3.861 8.468 0.750 1.00 93.31 88 SER A N 1
ATOM 713 C CA . SER A 1 88 ? -3.535 9.061 2.055 1.00 93.31 88 SER A CA 1
ATOM 714 C C . SER A 1 88 ? -4.558 8.711 3.146 1.00 93.31 88 SER A C 1
ATOM 716 O O . SER A 1 88 ? -4.178 8.371 4.261 1.00 93.31 88 SER A O 1
ATOM 718 N N . GLN A 1 89 ? -5.856 8.685 2.826 1.00 93.81 89 GLN A N 1
ATOM 719 C CA . GLN A 1 89 ? -6.898 8.274 3.780 1.00 93.81 89 GLN A CA 1
ATOM 720 C C . GLN A 1 89 ? -6.816 6.797 4.194 1.00 93.81 89 GLN A C 1
ATOM 722 O O . GLN A 1 89 ? -7.343 6.434 5.242 1.00 93.81 89 GLN A O 1
ATOM 727 N N . ARG A 1 90 ? -6.190 5.943 3.380 1.00 95.31 90 ARG A N 1
ATOM 728 C CA . ARG A 1 90 ? -6.100 4.487 3.590 1.00 95.31 90 ARG A CA 1
ATOM 729 C C . ARG A 1 90 ? -4.734 4.043 4.109 1.00 95.31 90 ARG A C 1
ATOM 731 O O . ARG A 1 90 ? -4.619 2.946 4.647 1.00 95.31 90 ARG A O 1
ATOM 738 N N . MET A 1 91 ? -3.723 4.903 4.005 1.00 94.25 91 MET A N 1
ATOM 739 C CA . MET A 1 91 ? -2.366 4.686 4.513 1.00 94.25 91 MET A CA 1
ATOM 740 C C . MET A 1 91 ? -2.271 4.275 5.991 1.00 94.25 91 MET A C 1
ATOM 742 O O . MET A 1 91 ? -1.405 3.446 6.272 1.00 94.25 91 MET A O 1
ATOM 746 N N . PRO A 1 92 ? -3.162 4.708 6.911 1.00 95.50 92 PRO A N 1
ATOM 747 C CA . PRO A 1 92 ? -3.121 4.221 8.290 1.00 95.50 92 PRO A CA 1
ATOM 748 C C . PRO A 1 92 ? -3.236 2.692 8.416 1.00 95.50 92 PRO A C 1
ATOM 750 O O . PRO A 1 92 ? -2.701 2.121 9.363 1.00 95.50 92 PRO A O 1
ATOM 753 N N . LEU A 1 93 ? -3.877 2.009 7.453 1.00 95.62 93 LEU A N 1
ATOM 754 C CA . LEU A 1 93 ? -3.906 0.541 7.416 1.00 95.62 93 LEU A CA 1
ATOM 755 C C . LEU A 1 93 ? -2.498 -0.028 7.253 1.00 95.62 93 LEU A C 1
ATOM 757 O O . LEU A 1 93 ? -2.103 -0.916 7.998 1.00 95.62 93 LEU A O 1
ATOM 761 N N . LEU A 1 94 ? -1.738 0.495 6.291 1.00 95.50 94 LEU A N 1
ATOM 762 C CA . LEU A 1 94 ? -0.369 0.054 6.039 1.00 95.50 94 LEU A CA 1
ATOM 763 C C . LEU A 1 94 ? 0.530 0.389 7.223 1.00 95.50 94 LEU A C 1
ATOM 765 O O . LEU A 1 94 ? 1.273 -0.474 7.673 1.00 95.50 94 LEU A O 1
ATOM 769 N N . GLU A 1 95 ? 0.408 1.601 7.766 1.00 94.62 95 GLU A N 1
ATOM 770 C CA . GLU A 1 95 ? 1.141 2.022 8.958 1.00 94.62 95 GLU A CA 1
ATOM 771 C C . GLU A 1 95 ? 0.926 1.030 10.109 1.00 94.62 95 GLU A C 1
ATOM 773 O O . GLU A 1 95 ? 1.893 0.460 10.600 1.00 94.62 95 GLU A O 1
ATOM 778 N N . ARG A 1 96 ? -0.326 0.706 10.462 1.00 94.62 96 ARG A N 1
ATOM 779 C CA . ARG A 1 96 ? -0.634 -0.167 11.607 1.00 94.62 96 ARG A CA 1
ATOM 780 C C . ARG A 1 96 ? 0.024 -1.549 11.547 1.00 94.62 96 ARG A C 1
ATOM 782 O O . ARG A 1 96 ? 0.381 -2.082 12.595 1.00 94.62 96 ARG A O 1
ATOM 789 N N . TYR A 1 97 ? 0.116 -2.156 10.364 1.00 93.81 97 TYR A N 1
ATOM 790 C CA . TYR A 1 97 ? 0.598 -3.537 10.218 1.00 93.81 97 TYR A CA 1
ATOM 791 C C . TYR A 1 97 ? 2.068 -3.638 9.795 1.00 93.81 97 TYR A C 1
ATOM 793 O O . TYR A 1 97 ? 2.665 -4.700 9.950 1.00 93.81 97 TYR A O 1
ATOM 801 N N . ILE A 1 98 ? 2.657 -2.557 9.279 1.00 92.81 98 ILE A N 1
ATOM 802 C CA . ILE A 1 98 ? 4.060 -2.517 8.843 1.00 92.81 98 ILE A CA 1
ATOM 803 C C . ILE A 1 98 ? 4.967 -1.860 9.897 1.00 92.81 98 ILE A C 1
ATOM 805 O O . ILE A 1 98 ? 6.177 -2.108 9.873 1.00 92.81 98 ILE A O 1
ATOM 809 N N . ASP A 1 99 ? 4.416 -1.027 10.792 1.00 85.06 99 ASP A N 1
ATOM 810 C CA . ASP A 1 99 ? 5.178 -0.146 11.688 1.00 85.06 99 ASP A CA 1
ATOM 811 C C . ASP A 1 99 ? 6.388 -0.831 12.344 1.00 85.06 99 ASP A C 1
ATOM 813 O O . ASP A 1 99 ? 6.316 -1.934 12.890 1.00 85.06 99 ASP A O 1
ATOM 817 N N . GLY A 1 100 ? 7.538 -0.165 12.243 1.00 80.06 100 GLY A N 1
ATOM 818 C CA . GLY A 1 100 ? 8.803 -0.611 12.822 1.00 80.06 100 GLY A CA 1
ATOM 819 C C . GLY A 1 100 ? 9.434 -1.873 12.216 1.00 80.06 100 GLY A C 1
ATOM 820 O O . GLY A 1 100 ? 10.551 -2.213 12.608 1.00 80.06 100 GLY A O 1
ATOM 821 N N . ASN A 1 101 ? 8.801 -2.562 11.256 1.00 90.00 101 ASN A N 1
ATOM 822 C CA . ASN A 1 101 ? 9.330 -3.808 10.699 1.00 90.00 101 ASN A CA 1
ATOM 823 C C . ASN A 1 101 ? 9.906 -3.632 9.285 1.00 90.00 101 ASN A C 1
ATOM 825 O O . ASN A 1 101 ? 9.197 -3.639 8.278 1.00 90.00 101 ASN A O 1
ATOM 829 N N . GLY A 1 102 ? 11.237 -3.556 9.199 1.00 89.31 102 GLY A N 1
ATOM 830 C CA . GLY A 1 102 ? 11.946 -3.404 7.926 1.00 89.31 102 GLY A CA 1
ATOM 831 C C . GLY A 1 102 ? 11.723 -4.547 6.926 1.00 89.31 102 GLY A C 1
ATOM 832 O O . GLY A 1 102 ? 11.776 -4.302 5.726 1.00 89.31 102 GLY A O 1
ATOM 833 N N . GLN A 1 103 ? 11.444 -5.776 7.375 1.00 89.44 103 GLN A N 1
ATOM 834 C CA . GLN A 1 103 ? 11.118 -6.877 6.458 1.00 89.44 103 GLN A CA 1
ATOM 835 C C . GLN A 1 103 ? 9.726 -6.694 5.849 1.00 89.44 103 GLN A C 1
ATOM 837 O O . GLN A 1 103 ? 9.572 -6.835 4.639 1.00 89.44 103 GLN A O 1
ATOM 842 N N . LEU A 1 104 ? 8.732 -6.296 6.648 1.00 92.69 104 LEU A N 1
ATOM 843 C CA . LEU A 1 104 ? 7.382 -6.022 6.143 1.00 92.69 104 LEU A CA 1
ATOM 844 C C . LEU A 1 104 ? 7.355 -4.787 5.230 1.00 92.69 104 LEU A C 1
ATOM 846 O O . LEU A 1 104 ? 6.633 -4.773 4.236 1.00 92.69 104 LEU A O 1
ATOM 850 N N . GLN A 1 105 ? 8.198 -3.782 5.494 1.00 93.94 105 GLN A N 1
ATOM 851 C CA . GLN A 1 105 ? 8.392 -2.652 4.576 1.00 93.94 105 GLN A CA 1
ATOM 852 C C . GLN A 1 105 ? 8.912 -3.112 3.207 1.00 93.94 105 GLN A C 1
ATOM 854 O O . GLN A 1 105 ? 8.425 -2.643 2.182 1.00 93.94 105 GLN A O 1
ATOM 859 N N . VAL A 1 106 ? 9.860 -4.053 3.172 1.00 91.44 106 VAL A N 1
ATOM 860 C CA . VAL A 1 106 ? 10.353 -4.653 1.921 1.00 91.44 106 VAL A CA 1
ATOM 861 C C . VAL A 1 106 ? 9.252 -5.455 1.216 1.00 91.44 106 VAL A C 1
ATOM 863 O O . VAL A 1 106 ? 9.079 -5.315 0.010 1.00 91.44 106 VAL A O 1
ATOM 866 N N . GLN A 1 107 ? 8.437 -6.218 1.950 1.00 91.69 107 GLN A N 1
ATOM 867 C CA . GLN A 1 107 ? 7.297 -6.940 1.365 1.00 91.69 107 GLN A CA 1
ATOM 868 C C . GLN A 1 107 ? 6.237 -5.999 0.777 1.00 91.69 107 GLN A C 1
ATOM 870 O O . GLN A 1 107 ? 5.657 -6.286 -0.271 1.00 91.69 107 GLN A O 1
ATOM 875 N N . CYS A 1 108 ? 6.023 -4.841 1.402 1.00 93.88 108 CYS A N 1
ATOM 876 C CA . CYS A 1 108 ? 5.190 -3.779 0.849 1.00 93.88 108 CYS A CA 1
ATOM 877 C C . CYS A 1 108 ? 5.750 -3.262 -0.490 1.00 93.88 108 CYS A C 1
ATOM 879 O O . CYS A 1 108 ? 5.001 -3.150 -1.460 1.00 93.88 108 CYS A O 1
ATOM 881 N N . LEU A 1 109 ? 7.066 -3.034 -0.586 1.00 91.69 109 LEU A N 1
ATOM 882 C CA . LEU A 1 109 ? 7.724 -2.646 -1.843 1.00 91.69 109 LEU A CA 1
ATOM 883 C C . LEU A 1 109 ? 7.566 -3.721 -2.934 1.00 91.69 109 LEU A C 1
ATOM 885 O O . LEU A 1 109 ? 7.165 -3.383 -4.050 1.00 91.69 109 LEU A O 1
ATOM 889 N N . ASN A 1 110 ? 7.778 -5.000 -2.601 1.00 88.69 110 ASN A N 1
ATOM 890 C CA . ASN A 1 110 ? 7.581 -6.127 -3.526 1.00 88.69 110 ASN A CA 1
ATOM 891 C C . ASN A 1 110 ? 6.141 -6.187 -4.057 1.00 88.69 110 ASN A C 1
ATOM 893 O O . ASN A 1 110 ? 5.919 -6.344 -5.258 1.00 88.69 110 ASN A O 1
ATOM 897 N N . ALA A 1 111 ? 5.145 -6.020 -3.183 1.00 91.19 111 ALA A N 1
ATOM 898 C CA . ALA A 1 111 ? 3.738 -6.027 -3.581 1.00 91.19 111 ALA A CA 1
ATOM 899 C C . ALA A 1 111 ? 3.400 -4.900 -4.568 1.00 91.19 111 ALA A C 1
ATOM 901 O O . ALA A 1 111 ? 2.676 -5.119 -5.541 1.00 91.19 111 ALA A O 1
ATOM 902 N N . ILE A 1 112 ? 3.954 -3.702 -4.351 1.00 92.00 112 ILE A N 1
ATOM 903 C CA . ILE A 1 112 ? 3.772 -2.558 -5.255 1.00 92.00 112 ILE A CA 1
ATOM 904 C C . ILE A 1 112 ? 4.425 -2.834 -6.608 1.00 92.00 112 ILE A C 1
ATOM 906 O O . ILE A 1 112 ? 3.818 -2.546 -7.637 1.00 92.00 112 ILE A O 1
ATOM 910 N N . GLN A 1 113 ? 5.633 -3.399 -6.624 1.00 86.44 113 GLN A N 1
ATOM 911 C CA . GLN A 1 113 ? 6.330 -3.745 -7.862 1.00 86.44 113 GLN A CA 1
ATOM 912 C C . GLN A 1 113 ? 5.526 -4.739 -8.704 1.00 86.44 113 GLN A C 1
ATOM 914 O O . GLN A 1 113 ? 5.299 -4.488 -9.886 1.00 86.44 113 GLN A O 1
ATOM 919 N N . ILE A 1 114 ? 5.037 -5.816 -8.086 1.00 86.50 114 ILE A N 1
ATOM 920 C CA . ILE A 1 114 ? 4.228 -6.839 -8.760 1.00 86.50 114 ILE A CA 1
ATOM 921 C C . ILE A 1 114 ? 2.933 -6.238 -9.304 1.00 86.50 114 ILE A C 1
ATOM 923 O O . ILE A 1 114 ? 2.583 -6.477 -10.460 1.00 86.50 114 ILE A O 1
ATOM 927 N N . LEU A 1 115 ? 2.245 -5.420 -8.502 1.00 89.06 115 LEU A N 1
ATOM 928 C CA . LEU A 1 115 ? 1.016 -4.751 -8.921 1.00 89.06 115 LEU A CA 1
ATOM 929 C C . LEU A 1 115 ? 1.268 -3.818 -10.109 1.00 89.06 115 LEU A C 1
ATOM 931 O O . LEU A 1 115 ? 0.560 -3.898 -11.106 1.00 89.06 115 LEU A O 1
ATOM 935 N N . VAL A 1 116 ? 2.282 -2.951 -10.036 1.00 87.69 116 VAL A N 1
ATOM 936 C CA . VAL A 1 116 ? 2.605 -2.000 -11.113 1.00 87.69 116 VAL A CA 1
ATOM 937 C C . VAL A 1 116 ? 3.037 -2.723 -12.389 1.00 87.69 116 VAL A C 1
ATOM 939 O O . VAL A 1 116 ? 2.652 -2.298 -13.478 1.00 87.69 116 VAL A O 1
ATOM 942 N N . ASN A 1 117 ? 3.791 -3.816 -12.269 1.00 84.44 117 ASN A N 1
ATOM 943 C CA . ASN A 1 117 ? 4.149 -4.666 -13.401 1.00 84.44 117 ASN A CA 1
ATOM 944 C C . ASN A 1 117 ? 2.907 -5.299 -14.048 1.00 84.44 117 ASN A C 1
ATOM 946 O O . ASN A 1 117 ? 2.769 -5.278 -15.267 1.00 84.44 117 ASN A O 1
ATOM 950 N N . GLY A 1 118 ? 1.962 -5.796 -13.242 1.00 82.12 118 GLY A N 1
ATOM 951 C CA . GLY A 1 118 ? 0.681 -6.315 -13.734 1.00 82.12 118 GLY A CA 1
ATOM 952 C C . GLY A 1 118 ? -0.189 -5.268 -14.443 1.00 82.12 118 GLY A C 1
ATOM 953 O O . GLY A 1 118 ? -1.069 -5.631 -15.217 1.00 82.12 118 GLY A O 1
ATOM 954 N N . LEU A 1 119 ? 0.073 -3.977 -14.212 1.00 85.56 119 LEU A N 1
ATOM 955 C CA . LEU A 1 119 ? -0.553 -2.848 -14.908 1.00 85.56 119 LEU A CA 1
ATOM 956 C C . LEU A 1 119 ? 0.276 -2.333 -16.100 1.00 85.56 119 LEU A C 1
ATOM 958 O O . LEU A 1 119 ? -0.003 -1.244 -16.599 1.00 85.56 119 LEU A O 1
ATOM 962 N N . GLU A 1 120 ? 1.301 -3.073 -16.532 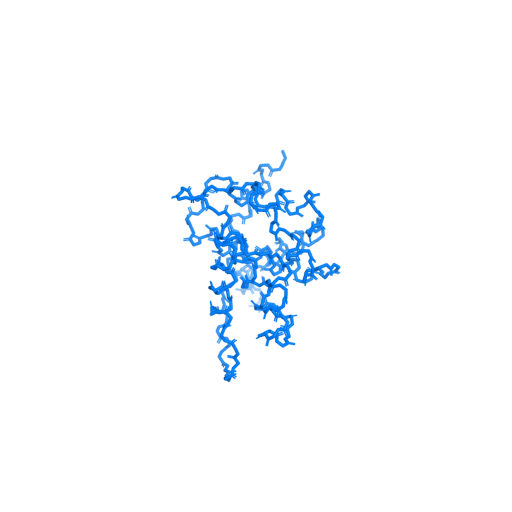1.00 84.62 120 GLU A N 1
ATOM 963 C CA . GLU A 1 120 ? 2.199 -2.714 -17.641 1.00 84.62 120 GLU A CA 1
ATOM 964 C C . GLU A 1 120 ? 2.945 -1.382 -17.425 1.00 84.62 120 GLU A C 1
ATOM 966 O O . GLU A 1 120 ? 3.151 -0.591 -18.345 1.00 84.62 120 GLU A O 1
ATOM 971 N N . HIS A 1 121 ? 3.370 -1.128 -16.185 1.00 79.31 121 HIS A N 1
ATOM 972 C CA . HIS A 1 121 ? 4.167 0.038 -15.782 1.00 79.31 121 HIS A CA 1
ATOM 973 C C . HIS A 1 121 ? 3.567 1.405 -16.171 1.00 79.31 121 HIS A C 1
ATOM 975 O O . HIS A 1 121 ? 4.189 2.180 -16.911 1.00 79.31 121 HIS A O 1
ATOM 981 N N . PRO A 1 122 ? 2.401 1.785 -15.610 1.00 86.25 122 PRO A N 1
ATOM 982 C CA . PRO A 1 122 ? 1.812 3.091 -15.866 1.00 86.25 122 PRO A CA 1
ATOM 983 C C . PRO A 1 122 ? 2.799 4.222 -15.512 1.00 86.25 122 PRO A C 1
ATOM 985 O O . PRO A 1 122 ? 3.361 4.226 -14.406 1.00 86.25 122 PRO A O 1
ATOM 988 N N . PRO A 1 123 ? 3.020 5.206 -16.407 1.00 83.94 123 PRO A N 1
ATOM 989 C CA . PRO A 1 123 ? 4.036 6.232 -16.207 1.00 83.94 123 PRO A CA 1
ATOM 990 C C . PRO A 1 123 ? 3.858 6.993 -14.889 1.00 83.94 123 PRO A C 1
ATOM 992 O O . PRO A 1 123 ? 2.839 7.644 -14.659 1.00 83.94 123 PRO A O 1
ATOM 995 N N . GLY A 1 124 ? 4.879 6.940 -14.032 1.00 86.00 124 GLY A N 1
ATOM 996 C CA . GLY A 1 124 ? 4.920 7.674 -12.765 1.00 86.00 124 GLY A CA 1
ATOM 997 C C . GLY A 1 124 ? 4.136 7.045 -11.608 1.00 86.00 124 GLY A C 1
ATOM 998 O O . GLY A 1 124 ? 4.256 7.546 -10.494 1.00 86.00 124 GLY A O 1
ATOM 999 N N . LEU A 1 125 ? 3.402 5.943 -11.812 1.00 89.81 125 LEU A N 1
ATOM 1000 C CA . LEU A 1 125 ? 2.576 5.338 -10.759 1.00 89.81 125 LEU A CA 1
ATOM 1001 C C . LEU A 1 125 ? 3.410 4.843 -9.569 1.00 89.81 125 LEU A C 1
ATOM 1003 O O . LEU A 1 125 ? 3.172 5.258 -8.436 1.00 89.81 125 LEU A O 1
ATOM 1007 N N . MET A 1 126 ? 4.421 4.007 -9.824 1.00 89.38 126 MET A N 1
ATOM 1008 C CA . MET A 1 126 ? 5.322 3.508 -8.773 1.00 89.38 126 MET A CA 1
ATOM 1009 C C . MET A 1 126 ? 6.004 4.658 -8.026 1.00 89.38 126 MET A C 1
ATOM 1011 O O . MET A 1 126 ? 6.091 4.641 -6.800 1.00 89.38 126 MET A O 1
ATOM 1015 N N . GLN A 1 127 ? 6.437 5.689 -8.760 1.00 87.62 127 GLN A N 1
ATOM 1016 C CA . GLN A 1 127 ? 7.057 6.872 -8.173 1.00 87.62 127 GLN A CA 1
ATOM 1017 C C . GLN A 1 127 ? 6.095 7.604 -7.229 1.00 87.62 127 GLN A C 1
ATOM 1019 O O . GLN A 1 127 ? 6.504 7.970 -6.127 1.00 87.62 127 GLN A O 1
ATOM 1024 N N . SER A 1 128 ? 4.841 7.811 -7.637 1.00 91.12 128 SER A N 1
ATOM 1025 C CA . SER A 1 128 ? 3.820 8.436 -6.792 1.00 91.12 128 SER A CA 1
ATOM 1026 C C . SER A 1 128 ? 3.573 7.624 -5.522 1.00 91.12 128 SER A C 1
ATOM 1028 O O . SER A 1 128 ? 3.621 8.186 -4.431 1.00 91.12 128 SER A O 1
ATOM 1030 N N . ILE A 1 129 ? 3.404 6.302 -5.644 1.00 92.75 129 ILE A N 1
ATOM 1031 C CA . ILE A 1 129 ? 3.164 5.417 -4.494 1.00 92.75 129 ILE A CA 1
ATOM 1032 C C . ILE A 1 129 ? 4.339 5.479 -3.505 1.00 92.75 129 ILE A C 1
ATOM 1034 O O . ILE A 1 129 ? 4.136 5.725 -2.316 1.00 92.75 129 ILE A O 1
ATOM 1038 N N . PHE A 1 130 ? 5.577 5.303 -3.982 1.00 90.75 130 PHE A N 1
ATOM 1039 C CA . PHE A 1 130 ? 6.765 5.316 -3.119 1.00 90.75 130 PHE A CA 1
ATOM 1040 C C . PHE A 1 130 ? 6.991 6.681 -2.478 1.00 90.75 130 PHE A C 1
ATOM 1042 O O . PHE A 1 130 ? 7.317 6.750 -1.295 1.00 90.75 130 PHE A O 1
ATOM 1049 N N . SER A 1 131 ? 6.792 7.768 -3.231 1.00 90.38 131 SER A N 1
ATOM 1050 C CA . SER A 1 131 ? 6.917 9.117 -2.683 1.00 90.38 131 SER A CA 1
ATOM 1051 C C . SER A 1 131 ? 5.954 9.321 -1.517 1.00 90.38 131 SER A C 1
ATOM 1053 O O . SER A 1 131 ? 6.383 9.801 -0.473 1.00 90.38 131 SER A O 1
ATOM 1055 N N . SER A 1 132 ? 4.689 8.915 -1.658 1.00 92.38 132 SER A N 1
ATOM 1056 C CA . SER A 1 132 ? 3.708 9.011 -0.576 1.00 92.38 132 SER A CA 1
ATOM 1057 C C . SER A 1 132 ? 4.116 8.175 0.642 1.00 92.38 132 SER A C 1
ATOM 1059 O O . SER A 1 132 ? 4.159 8.702 1.750 1.00 92.38 132 SER A O 1
ATOM 1061 N N . LEU A 1 133 ? 4.491 6.904 0.451 1.00 92.38 133 LEU A N 1
ATOM 1062 C CA . LEU A 1 133 ? 4.878 5.999 1.547 1.00 92.38 133 LEU A CA 1
ATOM 1063 C C . LEU A 1 133 ? 6.103 6.485 2.336 1.00 92.38 133 LEU A C 1
ATOM 1065 O O . LEU A 1 133 ? 6.162 6.301 3.551 1.00 92.38 133 LEU A O 1
ATOM 1069 N N . VAL A 1 134 ? 7.067 7.116 1.661 1.00 90.69 134 VAL A N 1
ATOM 1070 C CA . VAL A 1 134 ? 8.242 7.719 2.309 1.00 90.69 134 VAL A CA 1
ATOM 1071 C C . VAL A 1 134 ? 7.871 9.010 3.036 1.00 90.69 134 VAL A C 1
ATOM 1073 O O . VAL A 1 134 ? 8.339 9.236 4.151 1.00 90.69 134 VAL A O 1
ATOM 1076 N N . THR A 1 135 ? 7.027 9.858 2.438 1.00 90.88 135 THR A N 1
ATOM 1077 C CA . THR A 1 135 ? 6.566 11.107 3.066 1.00 90.88 135 THR A CA 1
ATOM 1078 C C . THR A 1 135 ? 5.843 10.844 4.386 1.00 90.88 135 THR A C 1
ATOM 1080 O O . THR A 1 135 ? 6.147 11.506 5.377 1.00 90.88 135 THR A O 1
ATOM 1083 N N . GLU A 1 136 ? 4.972 9.837 4.426 1.00 90.12 136 GLU A N 1
ATOM 1084 C CA . GLU A 1 136 ? 4.248 9.433 5.642 1.00 90.12 136 GLU A CA 1
ATOM 1085 C C . GLU A 1 136 ? 5.058 8.492 6.551 1.00 90.12 136 GLU A C 1
ATOM 1087 O O . GLU A 1 136 ? 4.535 7.966 7.525 1.00 90.12 136 GLU A O 1
ATOM 1092 N N . LYS A 1 137 ? 6.348 8.267 6.260 1.00 90.31 137 LYS A N 1
ATOM 1093 C CA . LYS A 1 137 ? 7.275 7.446 7.066 1.00 90.31 137 LYS A CA 1
ATOM 1094 C C . LYS A 1 137 ? 6.870 5.977 7.256 1.00 90.31 137 LYS A C 1
ATOM 1096 O O . LYS A 1 137 ? 7.436 5.303 8.112 1.00 90.31 137 LYS A O 1
ATOM 1101 N N . ILE A 1 138 ? 5.969 5.454 6.426 1.00 91.81 138 ILE A N 1
ATOM 1102 C CA . ILE A 1 138 ? 5.602 4.028 6.421 1.00 91.81 138 ILE A CA 1
ATOM 1103 C C . ILE A 1 138 ? 6.780 3.185 5.926 1.00 91.81 138 ILE A C 1
ATOM 1105 O O . ILE A 1 138 ? 7.029 2.087 6.422 1.00 91.81 138 ILE A O 1
ATOM 1109 N N . ILE A 1 139 ? 7.527 3.711 4.951 1.00 91.25 139 ILE A N 1
ATOM 1110 C CA . ILE A 1 139 ? 8.718 3.067 4.401 1.00 91.25 139 ILE A CA 1
ATOM 1111 C C . ILE A 1 139 ? 9.945 3.926 4.683 1.00 91.25 139 ILE A C 1
ATOM 1113 O O . ILE A 1 139 ? 9.980 5.120 4.384 1.00 91.25 139 ILE A O 1
ATOM 1117 N N . SER A 1 140 ? 10.979 3.288 5.225 1.00 90.31 140 SER A N 1
ATOM 1118 C CA . SER A 1 140 ? 12.281 3.911 5.446 1.00 90.31 140 SER A CA 1
ATOM 1119 C C . SER A 1 140 ? 13.194 3.798 4.221 1.00 90.31 140 SER A C 1
ATOM 1121 O O . SER A 1 140 ? 13.113 2.850 3.435 1.00 90.31 140 SER A O 1
ATOM 1123 N N . SER A 1 141 ? 14.132 4.740 4.098 1.00 86.19 141 SER A N 1
ATOM 1124 C CA . SER A 1 141 ? 15.201 4.684 3.092 1.00 86.19 141 SER A CA 1
ATOM 1125 C C . SER A 1 141 ? 16.020 3.392 3.183 1.00 86.19 141 SER A C 1
ATOM 1127 O O . SER A 1 141 ? 16.422 2.851 2.154 1.00 86.19 141 SER A O 1
ATOM 1129 N N . ASP A 1 142 ? 16.223 2.870 4.395 1.00 88.00 142 ASP A N 1
ATOM 1130 C CA . ASP A 1 142 ? 16.960 1.627 4.631 1.00 88.00 142 ASP A CA 1
ATOM 1131 C C . ASP A 1 142 ? 16.233 0.422 4.031 1.00 88.00 142 ASP A C 1
ATOM 1133 O O . ASP A 1 142 ? 16.863 -0.441 3.423 1.00 88.00 142 ASP A O 1
ATOM 1137 N N . SER A 1 143 ? 14.904 0.368 4.150 1.00 89.12 143 SER A N 1
ATOM 1138 C CA . SER A 1 143 ? 14.095 -0.690 3.537 1.00 89.12 143 SER A CA 1
ATOM 1139 C C . SER A 1 143 ? 14.103 -0.604 2.014 1.00 89.12 143 SER A C 1
ATOM 1141 O O . SER A 1 143 ? 14.219 -1.636 1.360 1.00 89.12 143 SER A O 1
ATOM 1143 N N . ILE A 1 144 ? 14.079 0.605 1.440 1.00 85.12 144 ILE A N 1
ATOM 1144 C CA . ILE A 1 144 ? 14.240 0.800 -0.012 1.00 85.12 144 ILE A CA 1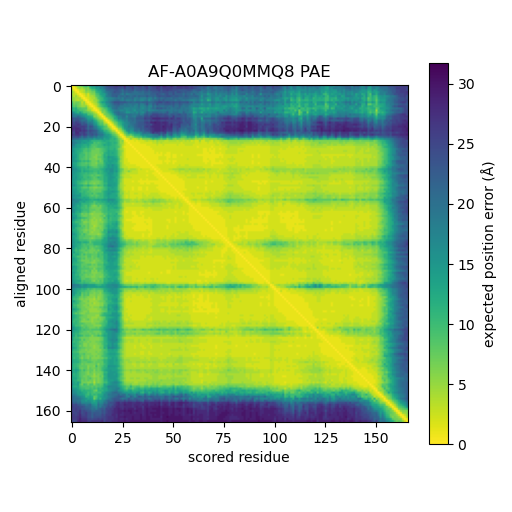
ATOM 1145 C C . ILE A 1 144 ? 15.613 0.304 -0.475 1.00 85.12 144 ILE A C 1
ATOM 1147 O O . ILE A 1 144 ? 15.713 -0.363 -1.502 1.00 85.12 144 ILE A O 1
ATOM 1151 N N . MET A 1 145 ? 16.672 0.594 0.286 1.00 84.44 145 MET A N 1
ATOM 1152 C CA . MET A 1 145 ? 18.021 0.127 -0.035 1.00 84.44 145 MET A CA 1
ATOM 1153 C C . MET A 1 145 ? 18.136 -1.398 0.067 1.00 84.44 145 MET A C 1
ATOM 1155 O O . MET A 1 145 ? 18.725 -2.020 -0.812 1.00 84.44 145 MET A O 1
ATOM 1159 N N . LYS A 1 146 ? 17.550 -2.015 1.101 1.00 86.44 146 LYS A N 1
ATOM 1160 C CA . LYS A 1 146 ? 17.514 -3.480 1.254 1.00 86.44 146 LYS A CA 1
ATOM 1161 C C . LYS A 1 146 ? 16.767 -4.152 0.110 1.00 86.44 146 LYS A C 1
ATOM 1163 O O . LYS A 1 146 ? 17.291 -5.099 -0.464 1.00 86.44 146 LYS A O 1
ATOM 1168 N N . TRP A 1 147 ? 15.586 -3.637 -0.218 1.00 86.00 147 TRP A N 1
ATOM 1169 C CA . TRP A 1 147 ? 14.786 -4.112 -1.339 1.00 86.00 147 TRP A CA 1
ATOM 1170 C C . TRP A 1 147 ? 15.570 -4.028 -2.655 1.00 86.00 147 TRP A C 1
ATOM 1172 O O . TRP A 1 147 ? 15.694 -5.019 -3.364 1.00 86.00 147 TRP A O 1
ATOM 1182 N N . LYS A 1 148 ? 16.228 -2.893 -2.923 1.00 79.25 148 LYS A N 1
ATOM 1183 C CA . LYS A 1 148 ? 17.088 -2.749 -4.102 1.00 79.25 148 LYS A CA 1
ATOM 1184 C C . LYS A 1 148 ? 18.247 -3.752 -4.112 1.00 79.25 148 LYS A C 1
ATOM 1186 O O . LYS A 1 148 ? 18.508 -4.374 -5.130 1.00 79.25 148 LYS A O 1
ATOM 1191 N N . ASN A 1 149 ? 18.942 -3.939 -2.993 1.00 77.00 149 ASN A N 1
ATOM 1192 C CA . ASN A 1 149 ? 20.053 -4.892 -2.945 1.00 77.00 149 ASN A CA 1
ATOM 1193 C C . ASN A 1 149 ? 19.586 -6.333 -3.220 1.00 77.00 149 ASN A C 1
ATOM 1195 O O . ASN A 1 149 ? 20.346 -7.116 -3.780 1.00 77.00 149 ASN A O 1
ATOM 1199 N N . GLN A 1 150 ? 18.353 -6.693 -2.840 1.00 72.44 150 GLN A N 1
ATOM 1200 C CA . GLN A 1 150 ? 17.771 -7.991 -3.198 1.00 72.44 150 GLN A CA 1
ATOM 1201 C C . GLN A 1 150 ? 17.569 -8.114 -4.712 1.00 72.44 150 GLN A C 1
ATOM 1203 O O . GLN A 1 150 ? 17.890 -9.163 -5.260 1.00 72.44 150 GLN A O 1
ATOM 1208 N N . CYS A 1 151 ? 17.144 -7.039 -5.383 1.00 65.31 151 CYS A N 1
ATOM 1209 C CA . CYS A 1 151 ? 17.081 -6.961 -6.844 1.00 65.31 151 CYS A CA 1
ATOM 1210 C C . CYS A 1 151 ? 18.456 -7.132 -7.504 1.00 65.31 151 CYS A C 1
ATOM 1212 O O . CYS A 1 151 ? 18.615 -7.978 -8.380 1.00 65.31 151 CYS A O 1
ATOM 1214 N N . ASP A 1 152 ? 19.456 -6.370 -7.046 1.00 61.09 152 ASP A N 1
ATOM 1215 C CA . ASP A 1 152 ? 20.806 -6.356 -7.628 1.00 61.09 152 ASP A CA 1
ATOM 1216 C C . ASP A 1 152 ? 21.489 -7.742 -7.489 1.00 61.09 152 ASP A C 1
ATOM 1218 O O . ASP A 1 152 ? 22.170 -8.214 -8.399 1.00 61.09 152 ASP A O 1
ATOM 1222 N N . VAL A 1 153 ? 21.269 -8.452 -6.371 1.00 58.59 153 VAL A N 1
ATOM 1223 C CA . VAL A 1 153 ? 21.744 -9.842 -6.182 1.00 58.59 153 VAL A CA 1
ATOM 1224 C C . VAL A 1 153 ? 21.030 -10.824 -7.117 1.00 58.59 153 VAL A C 1
ATOM 1226 O O . VAL A 1 153 ? 21.614 -11.833 -7.512 1.00 58.59 153 VAL A O 1
ATOM 1229 N N . MET A 1 154 ? 19.772 -10.554 -7.464 1.00 53.44 154 MET A N 1
ATOM 1230 C CA . MET A 1 154 ? 18.970 -11.402 -8.344 1.00 53.44 154 MET A CA 1
ATOM 1231 C C . MET A 1 154 ? 19.397 -11.267 -9.813 1.00 53.44 154 MET A C 1
ATOM 1233 O O . MET A 1 154 ? 19.365 -12.261 -10.531 1.00 53.44 154 MET A O 1
ATOM 1237 N N . GLU A 1 155 ? 19.879 -10.090 -10.230 1.00 51.03 155 GLU A N 1
ATOM 1238 C CA . GLU A 1 155 ? 20.531 -9.887 -11.535 1.00 51.03 155 GLU A CA 1
ATOM 1239 C C . GLU A 1 155 ? 21.923 -10.543 -11.603 1.00 51.03 155 GLU A C 1
ATOM 1241 O O . GLU A 1 155 ? 22.275 -11.157 -12.608 1.00 51.03 155 GLU A O 1
ATOM 1246 N N . GLY A 1 156 ? 22.713 -10.473 -10.524 1.00 46.38 156 GLY A N 1
ATOM 1247 C CA . GLY A 1 156 ? 24.066 -11.050 -10.477 1.00 46.38 156 GLY A CA 1
ATOM 1248 C C . GLY A 1 156 ? 24.125 -12.577 -10.326 1.00 46.38 156 GLY A C 1
ATOM 1249 O O . GLY A 1 156 ? 25.159 -13.184 -10.594 1.00 46.38 156 GLY A O 1
ATOM 1250 N N . LYS A 1 157 ? 23.029 -13.228 -9.914 1.00 43.31 157 LYS A N 1
ATOM 1251 C CA . LYS A 1 157 ? 22.975 -14.692 -9.746 1.00 43.31 157 LYS A CA 1
ATOM 1252 C C . LYS A 1 157 ? 22.805 -15.490 -11.041 1.00 43.31 157 LYS A C 1
ATOM 1254 O O . LYS A 1 157 ? 22.852 -16.712 -10.973 1.00 43.31 157 LYS A O 1
ATOM 1259 N N . ASP A 1 158 ? 22.677 -14.831 -12.190 1.00 42.19 158 ASP A N 1
ATOM 1260 C CA . ASP A 1 158 ? 22.700 -15.486 -13.510 1.00 42.19 158 ASP A CA 1
ATOM 1261 C C . ASP A 1 158 ? 24.087 -15.409 -14.188 1.00 42.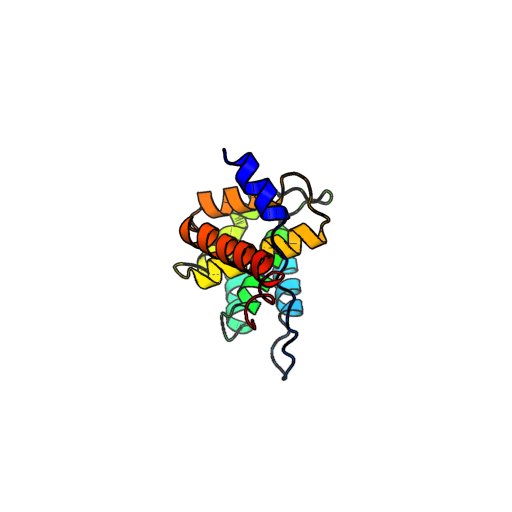19 158 ASP A C 1
ATOM 1263 O O . ASP A 1 158 ? 24.226 -15.653 -15.382 1.00 42.19 158 ASP A O 1
ATOM 1267 N N . SER A 1 159 ? 25.140 -15.028 -13.448 1.00 42.38 159 SER A N 1
ATOM 1268 C CA . SER A 1 159 ? 26.505 -14.886 -13.993 1.00 42.38 159 SER A CA 1
ATOM 1269 C C . SER A 1 159 ? 27.620 -15.363 -13.048 1.00 42.38 159 SER A C 1
ATOM 1271 O O . SER A 1 159 ? 28.739 -14.860 -13.077 1.00 42.38 159 SER A O 1
ATOM 1273 N N . SER A 1 160 ? 27.356 -16.367 -12.208 1.00 43.94 160 SER A N 1
ATOM 1274 C CA . SER A 1 160 ? 28.403 -17.020 -11.402 1.00 43.94 160 SER A CA 1
ATOM 1275 C C . SER A 1 160 ? 28.291 -18.544 -11.435 1.00 43.94 160 SER A C 1
ATOM 1277 O O . SER A 1 160 ? 28.160 -19.190 -10.403 1.00 43.94 160 SER A O 1
ATOM 1279 N N . GLU A 1 161 ? 28.370 -19.108 -12.636 1.00 45.62 161 GLU A N 1
ATOM 1280 C CA . GLU A 1 161 ? 28.976 -20.422 -12.867 1.00 45.62 161 GLU A CA 1
ATOM 1281 C C . GLU A 1 161 ? 29.971 -20.258 -14.015 1.00 45.62 161 GLU A C 1
ATOM 1283 O O . GLU A 1 161 ? 29.631 -20.498 -15.162 1.00 45.62 161 GLU A O 1
ATOM 1288 N N . GLU A 1 162 ? 31.167 -19.756 -13.715 1.00 48.09 162 GLU A N 1
ATOM 1289 C CA . GLU A 1 162 ? 32.396 -20.041 -14.465 1.00 48.09 162 GLU A CA 1
ATOM 1290 C C . GLU A 1 162 ? 33.569 -19.434 -13.685 1.00 48.09 162 GLU A C 1
ATOM 1292 O O . GLU A 1 162 ? 33.962 -18.298 -13.914 1.00 48.09 162 GLU A O 1
ATOM 1297 N N . GLU A 1 163 ? 34.081 -20.181 -12.706 1.00 49.00 163 GLU A N 1
ATOM 1298 C CA . GLU A 1 163 ? 35.518 -20.242 -12.406 1.00 49.00 163 GLU A CA 1
ATOM 1299 C C . GLU A 1 163 ? 35.783 -21.412 -11.445 1.00 49.00 163 GLU A C 1
ATOM 1301 O O . GLU A 1 163 ? 35.413 -21.360 -10.276 1.00 49.00 163 GLU A O 1
ATOM 1306 N N . GLU A 1 164 ? 36.334 -22.506 -11.982 1.00 45.88 164 GLU A N 1
ATOM 1307 C CA . GLU A 1 164 ? 37.614 -23.118 -11.567 1.00 45.88 164 GLU A CA 1
ATOM 1308 C C . GLU A 1 164 ? 37.693 -24.587 -12.025 1.00 45.88 164 GLU A C 1
ATOM 1310 O O . GLU A 1 164 ? 37.074 -25.471 -11.443 1.00 45.88 164 GLU A O 1
ATOM 1315 N N . ASP A 1 165 ? 38.468 -24.832 -13.087 1.00 41.25 165 ASP A N 1
ATOM 1316 C CA . ASP A 1 165 ? 39.451 -25.926 -13.127 1.00 41.25 165 ASP A CA 1
ATOM 1317 C C . ASP A 1 165 ? 40.346 -25.760 -14.373 1.00 41.25 165 ASP A C 1
ATOM 1319 O O . ASP A 1 165 ? 40.000 -26.222 -15.464 1.00 41.25 165 ASP A O 1
ATOM 1323 N N . ASN A 1 166 ? 41.480 -25.058 -14.210 1.00 37.25 166 ASN A N 1
ATOM 1324 C CA . ASN A 1 166 ? 42.800 -25.453 -14.739 1.00 37.25 166 ASN A CA 1
ATOM 1325 C C . ASN A 1 166 ? 43.937 -24.588 -14.167 1.00 37.25 166 ASN A C 1
ATOM 1327 O O . ASN A 1 166 ? 43.931 -23.363 -14.425 1.00 37.25 166 ASN A O 1
#

InterPro domains:
  IPR003307 W2 domain [PS51363] (21-166)
  IPR016024 Armadillo-type fold [SSF48371] (27-147)

Radius of gyration: 17.17 Å; Cα contacts (8 Å, |Δi|>4): 139; chains: 1; bounding box: 60×39×31 Å

Sequence (166 aa):
KLKNYFAALLDCPLEREHKEVPKESVNMEDVQRHIKNLLMENVKLDDIYNYISANVTEIDNNFIRALTSAVVDSSLDNRCKLNEKQFSQRMPLLERYIDGNGQLQVQCLNAIQILVNGLEHPPGLMQSIFSSLVTEKIISSDSIMKWKNQCDVMEGKDSSEEEEDN